Protein AF-A0A838S849-F1 (afdb_monomer)

Solvent-accessible surface area (backbone atoms only — not comparable to full-atom values): 5755 Å² total; per-residue (Å²): 145,81,70,80,72,62,56,58,60,53,51,54,50,49,53,50,52,52,52,53,53,55,56,66,73,65,58,78,82,79,79,86,67,77,49,46,36,87,83,54,76,55,98,80,72,71,46,49,92,52,52,72,64,62,68,53,49,66,42,65,66,27,68,83,42,86,86,15,53,36,23,45,35,74,75,39,49,68,63,44,51,53,51,52,52,50,54,55,63,73,71,53,132

Sequence (93 aa):
MREFRRNGLSLLFLFLVLGTLSFVTGLPEAQAQETDIFQHPNSEQAGIKKSLEQQIGAGRGDINTPDSSLYIISRDPFRSIRRGRIFFNENSP

Structure (mmCIF, N/CA/C/O backbone):
data_AF-A0A838S849-F1
#
_entry.id   AF-A0A838S849-F1
#
loop_
_atom_site.group_PDB
_atom_site.id
_atom_site.type_symbol
_atom_site.label_atom_id
_atom_site.label_alt_id
_atom_site.label_comp_id
_atom_site.label_asym_id
_atom_site.label_entity_id
_atom_site.label_seq_id
_atom_site.pdbx_PDB_ins_code
_atom_site.Cartn_x
_atom_site.Cartn_y
_atom_site.Cartn_z
_atom_site.occupancy
_atom_site.B_iso_or_equiv
_atom_site.auth_seq_id
_atom_site.auth_comp_id
_atom_site.auth_asym_id
_atom_site.auth_atom_id
_atom_site.pdbx_PDB_model_num
ATOM 1 N N . MET A 1 1 ? -69.297 -6.142 31.078 1.00 47.91 1 MET A N 1
ATOM 2 C CA . MET A 1 1 ? -68.021 -5.602 31.607 1.00 47.91 1 MET A CA 1
ATOM 3 C C . MET A 1 1 ? -66.961 -6.712 31.700 1.00 47.91 1 MET A C 1
ATOM 5 O O . MET A 1 1 ? -66.754 -7.251 32.776 1.00 47.91 1 MET A O 1
ATOM 9 N N . ARG A 1 2 ? -66.332 -7.134 30.586 1.00 53.12 2 ARG A N 1
ATOM 10 C CA . ARG A 1 2 ? -65.238 -8.145 30.587 1.00 53.12 2 ARG A CA 1
ATOM 11 C C . ARG A 1 2 ? -64.139 -7.903 29.529 1.00 53.12 2 ARG A C 1
ATOM 13 O O . ARG A 1 2 ? -63.277 -8.749 29.341 1.00 53.12 2 ARG A O 1
ATOM 20 N N . GLU A 1 3 ? -64.128 -6.742 28.877 1.00 57.31 3 GLU A N 1
ATOM 21 C CA . GLU A 1 3 ? -63.213 -6.440 27.757 1.00 57.31 3 GLU A CA 1
ATOM 22 C C . GLU A 1 3 ? -61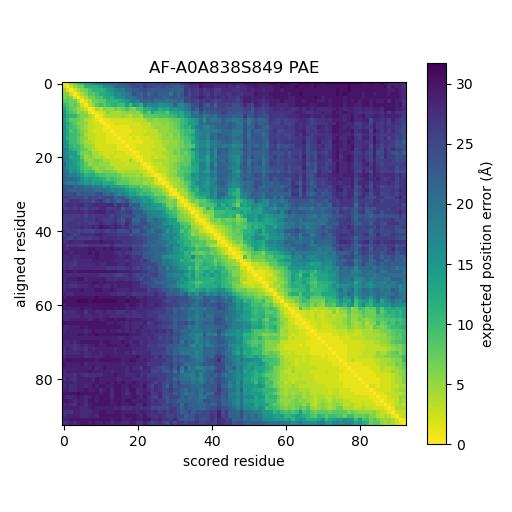.881 -5.812 28.225 1.00 57.31 3 GLU A C 1
ATOM 24 O O . GLU A 1 3 ? -60.844 -5.981 27.593 1.00 57.31 3 GLU A O 1
ATOM 29 N N . PHE A 1 4 ? -61.863 -5.150 29.390 1.00 54.97 4 PHE A N 1
ATOM 30 C CA . PHE A 1 4 ? -60.733 -4.312 29.826 1.00 54.97 4 PHE A CA 1
ATOM 31 C C . PHE A 1 4 ? -59.457 -5.095 30.215 1.00 54.97 4 PHE A C 1
ATOM 33 O O . PHE A 1 4 ? -58.369 -4.530 30.242 1.00 54.97 4 PHE A O 1
ATOM 40 N N . ARG A 1 5 ? -59.550 -6.408 30.491 1.00 58.62 5 ARG A N 1
ATOM 41 C CA . ARG A 1 5 ? -58.400 -7.228 30.937 1.00 58.62 5 ARG A CA 1
ATOM 42 C C . ARG A 1 5 ? -57.566 -7.841 29.802 1.00 58.62 5 ARG A C 1
ATOM 44 O O . ARG A 1 5 ? -56.437 -8.240 30.064 1.00 58.62 5 ARG A O 1
ATOM 51 N N . ARG A 1 6 ? -58.069 -7.910 28.559 1.00 60.12 6 ARG A N 1
ATOM 52 C CA . ARG A 1 6 ? -57.317 -8.489 27.418 1.00 60.12 6 ARG A CA 1
ATOM 53 C C . ARG A 1 6 ? -56.255 -7.540 26.851 1.00 60.12 6 ARG A C 1
ATOM 55 O O . ARG A 1 6 ? -55.215 -8.002 26.393 1.00 60.12 6 ARG A O 1
ATOM 62 N N . ASN A 1 7 ? -56.471 -6.229 26.944 1.00 62.09 7 ASN A N 1
ATOM 63 C CA . ASN A 1 7 ? -55.621 -5.235 26.276 1.00 62.09 7 ASN A CA 1
ATOM 64 C C . ASN A 1 7 ? -54.301 -4.972 27.016 1.00 62.09 7 ASN A C 1
ATOM 66 O O . ASN A 1 7 ? -53.288 -4.709 26.377 1.00 62.09 7 ASN A O 1
ATOM 70 N N . GLY A 1 8 ? -54.280 -5.109 28.346 1.00 66.19 8 GLY A N 1
ATOM 71 C CA . GLY A 1 8 ? -53.063 -4.915 29.144 1.00 66.19 8 GLY A CA 1
ATOM 72 C C . GLY A 1 8 ? -51.974 -5.948 28.839 1.00 66.19 8 GLY A C 1
ATOM 73 O O . GLY A 1 8 ? -50.803 -5.595 28.751 1.00 66.19 8 GLY A O 1
ATOM 74 N N . LEU A 1 9 ? -52.359 -7.206 28.592 1.00 69.75 9 LEU A N 1
ATOM 75 C CA . LEU A 1 9 ? -51.409 -8.267 28.243 1.00 69.75 9 LEU A CA 1
ATOM 76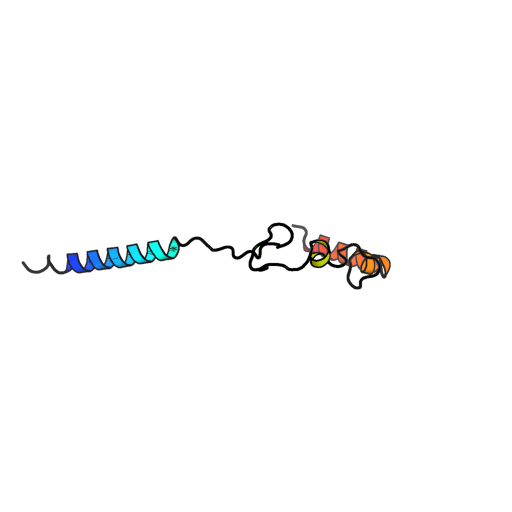 C C . LEU A 1 9 ? -50.814 -8.056 26.840 1.00 69.75 9 LEU A C 1
ATOM 78 O O . LEU A 1 9 ? -49.625 -8.278 26.644 1.00 69.75 9 LEU A O 1
ATOM 82 N N . SER A 1 10 ? -51.617 -7.559 25.892 1.00 76.00 10 SER A N 1
ATOM 83 C CA . SER A 1 10 ? -51.157 -7.209 24.540 1.00 76.00 10 SER A CA 1
ATOM 84 C C . SER A 1 10 ? -50.224 -5.995 24.532 1.00 76.00 10 SER A C 1
ATOM 86 O O . SER A 1 10 ? -49.273 -5.965 23.756 1.00 76.00 10 SER A O 1
ATOM 88 N N . LEU A 1 11 ? -50.478 -5.002 25.390 1.00 79.00 11 LEU A N 1
ATOM 89 C CA . LEU A 1 11 ? -49.642 -3.806 25.499 1.00 79.00 11 LEU A CA 1
ATOM 90 C C . LEU A 1 11 ? -48.269 -4.143 26.096 1.00 79.00 11 LEU A C 1
ATOM 92 O O . LEU A 1 11 ? -47.246 -3.698 25.587 1.00 79.00 11 LEU A O 1
ATOM 96 N N . LEU A 1 12 ? -48.241 -4.991 27.130 1.00 82.19 12 LEU A N 1
ATOM 97 C CA . LEU A 1 12 ? -46.997 -5.504 27.711 1.00 82.19 12 LEU A CA 1
ATOM 98 C C . LEU A 1 12 ? -46.187 -6.314 26.694 1.00 82.19 12 LEU A C 1
ATOM 100 O O . LEU A 1 12 ? -44.972 -6.159 26.619 1.00 82.19 12 LEU A O 1
ATOM 104 N N . PHE A 1 13 ? -46.859 -7.125 25.873 1.00 84.75 13 PHE A N 1
ATOM 105 C CA . PHE A 1 13 ? -46.207 -7.870 24.796 1.00 84.75 13 PHE A CA 1
ATOM 106 C C . PHE A 1 13 ? -45.583 -6.937 23.751 1.00 84.75 13 PHE A C 1
ATOM 108 O O . PHE A 1 13 ? -44.451 -7.153 23.332 1.00 84.75 13 PHE A O 1
ATOM 115 N N . LEU A 1 14 ? -46.285 -5.863 23.377 1.00 85.50 14 LEU A N 1
ATOM 116 C CA . LEU A 1 14 ? -45.778 -4.856 22.444 1.00 85.50 14 LEU A CA 1
ATOM 117 C C . LEU A 1 14 ? -44.531 -4.147 22.997 1.00 85.50 14 LEU A C 1
ATOM 119 O O . LEU A 1 14 ? -43.541 -4.013 22.281 1.00 85.50 14 LEU A O 1
ATOM 123 N N . PHE A 1 15 ? -44.547 -3.738 24.270 1.00 86.88 15 PHE A N 1
ATOM 124 C CA . PHE A 1 15 ? -43.384 -3.119 24.915 1.00 86.88 15 PHE A CA 1
ATOM 125 C C . PHE A 1 15 ? -42.196 -4.077 25.023 1.00 86.88 15 PHE A C 1
ATOM 127 O O . PHE A 1 15 ? -41.055 -3.654 24.852 1.00 86.88 15 PHE A O 1
ATOM 134 N N . LEU A 1 16 ? -42.451 -5.367 25.243 1.00 88.75 16 LEU A N 1
ATOM 135 C CA . LEU A 1 16 ? -41.410 -6.391 25.271 1.00 88.75 16 LEU A CA 1
ATOM 136 C C . LEU A 1 16 ? -40.778 -6.580 23.882 1.00 88.75 16 LEU A C 1
ATOM 138 O O . LEU A 1 16 ? -39.554 -6.630 23.756 1.00 88.75 16 LEU A O 1
ATOM 142 N N . VAL A 1 17 ? -41.591 -6.602 22.825 1.00 89.25 17 VAL A N 1
ATOM 143 C CA . VAL A 1 17 ? -41.106 -6.690 21.438 1.00 89.25 17 VAL A CA 1
ATOM 144 C C . VAL A 1 17 ? -40.330 -5.430 21.034 1.00 89.25 17 VAL A C 1
ATOM 146 O O . VAL A 1 17 ? -39.233 -5.531 20.498 1.00 89.25 17 VAL A O 1
ATOM 149 N N . LEU A 1 18 ? -40.835 -4.235 21.342 1.00 86.31 18 LEU A N 1
ATOM 150 C CA . LEU A 1 18 ? -40.144 -2.974 21.036 1.00 86.31 18 LEU A CA 1
ATOM 151 C C . LEU A 1 18 ? -38.837 -2.809 21.825 1.00 86.31 18 LEU A C 1
ATOM 153 O O . LEU A 1 18 ? -37.843 -2.325 21.279 1.00 86.31 18 LEU A O 1
ATOM 157 N N . GLY A 1 19 ? -38.825 -3.236 23.090 1.00 85.81 19 GLY A N 1
ATOM 158 C CA . GLY A 1 19 ? -37.637 -3.210 23.939 1.00 85.81 19 GLY A CA 1
ATOM 159 C C . GLY A 1 19 ? -36.545 -4.149 23.430 1.00 85.81 19 GLY A C 1
ATOM 160 O O . GLY A 1 19 ? -35.385 -3.754 23.337 1.00 85.81 19 GLY A O 1
ATOM 161 N N . THR A 1 20 ? -36.917 -5.367 23.027 1.00 81.06 20 THR A N 1
ATOM 162 C CA . THR A 1 20 ? -35.967 -6.331 22.446 1.00 81.06 20 THR A CA 1
ATOM 163 C C . THR A 1 20 ? -35.451 -5.880 21.081 1.00 81.06 20 THR A C 1
ATOM 165 O O . THR A 1 20 ? -34.255 -5.997 20.823 1.00 81.06 20 THR A O 1
ATOM 168 N N . LEU A 1 21 ? -36.303 -5.287 20.240 1.00 82.25 21 LEU A N 1
ATOM 169 C CA . LEU A 1 21 ? -35.892 -4.780 18.929 1.00 82.25 21 LEU A CA 1
ATOM 170 C C . LEU A 1 21 ? -34.886 -3.625 19.049 1.00 82.25 21 LEU A C 1
ATOM 172 O O . LEU A 1 21 ? -33.863 -3.631 18.370 1.00 82.25 21 LEU A O 1
ATOM 176 N N . SER A 1 22 ? -35.134 -2.687 19.968 1.00 79.00 22 SER A N 1
ATOM 177 C CA . SER A 1 22 ? -34.230 -1.555 20.232 1.00 79.00 22 SER A CA 1
ATOM 178 C C . SER A 1 22 ? -32.871 -2.003 20.781 1.00 79.00 22 SER A C 1
ATOM 180 O O . SER A 1 22 ? -31.846 -1.396 20.475 1.00 79.00 22 SER A O 1
ATOM 182 N N . PHE A 1 23 ? -32.847 -3.076 21.578 1.00 78.06 23 PHE A N 1
ATOM 183 C CA . PHE A 1 23 ? -31.612 -3.626 22.138 1.00 78.06 23 PHE A CA 1
ATOM 184 C C . PHE A 1 23 ? -30.724 -4.270 21.064 1.00 78.06 23 PHE A C 1
ATOM 186 O O . PHE A 1 23 ? -29.508 -4.100 21.089 1.00 78.06 23 PHE A O 1
ATOM 193 N N . VAL A 1 24 ? -31.322 -4.965 20.091 1.00 77.31 24 VAL A N 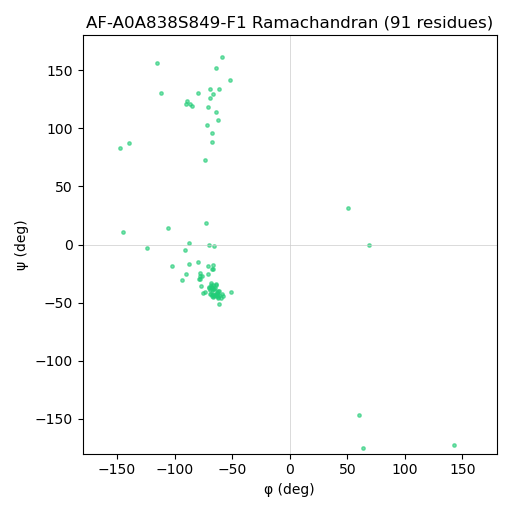1
ATOM 194 C CA . VAL A 1 24 ? -30.576 -5.635 19.012 1.00 77.31 24 VAL A CA 1
ATOM 195 C C . VAL A 1 24 ? -29.945 -4.630 18.045 1.00 77.31 24 VAL A C 1
ATOM 197 O O . VAL A 1 24 ? -28.817 -4.836 17.605 1.00 77.31 24 VAL A O 1
ATOM 200 N N . THR A 1 25 ? -30.625 -3.524 17.737 1.00 73.81 25 THR A N 1
ATOM 201 C CA . THR A 1 25 ? -30.106 -2.507 16.803 1.00 73.81 25 THR A CA 1
ATOM 202 C C . THR A 1 25 ? -29.081 -1.557 17.422 1.00 73.81 25 THR A C 1
ATOM 204 O O . THR A 1 25 ? -28.415 -0.831 16.694 1.00 73.81 25 THR A O 1
ATOM 207 N N . GLY A 1 26 ? -28.972 -1.516 18.753 1.00 70.94 26 GLY A N 1
ATOM 208 C CA . GLY A 1 26 ? -28.042 -0.637 19.471 1.00 70.94 26 GLY A CA 1
ATOM 209 C C . GLY A 1 26 ? -26.645 -1.224 19.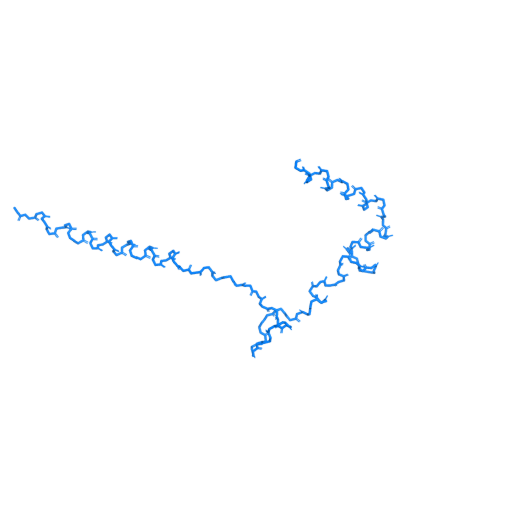680 1.00 70.94 26 GLY A C 1
ATOM 210 O O . GLY A 1 26 ? -25.815 -0.585 20.326 1.00 70.94 26 GLY A O 1
ATOM 211 N N . LEU A 1 27 ? -26.382 -2.440 19.189 1.00 70.50 27 LEU A N 1
ATOM 212 C CA . LEU A 1 27 ? -25.066 -3.052 19.322 1.00 70.50 27 LEU A CA 1
ATOM 213 C C . LEU A 1 27 ? -24.057 -2.298 18.440 1.00 70.50 27 LEU A C 1
ATOM 215 O O . LEU A 1 27 ? -24.307 -2.134 17.245 1.00 70.50 27 LEU A O 1
ATOM 219 N N . PRO A 1 28 ? -22.926 -1.829 18.998 1.00 69.12 28 PRO A N 1
ATOM 220 C CA . PRO A 1 28 ? -21.893 -1.181 18.206 1.00 69.12 28 PRO A CA 1
ATOM 221 C C . PRO A 1 28 ? -21.342 -2.169 17.175 1.00 69.12 28 PRO A C 1
ATOM 223 O O . PRO A 1 28 ? -21.028 -3.314 17.505 1.00 69.12 28 PRO A O 1
ATOM 226 N N . GLU A 1 29 ? -21.210 -1.722 15.926 1.00 64.06 29 GLU A N 1
ATOM 227 C CA . GLU A 1 29 ? -20.528 -2.485 14.886 1.00 64.06 29 GLU A CA 1
ATOM 228 C C . GLU A 1 29 ? -19.066 -2.677 15.302 1.00 64.06 29 GLU A C 1
ATOM 230 O O . GLU A 1 29 ? -18.267 -1.738 15.296 1.00 64.06 29 GLU A O 1
ATOM 235 N N . ALA A 1 30 ? -18.714 -3.898 15.704 1.00 62.91 30 ALA A N 1
ATOM 236 C CA . ALA A 1 30 ? -17.335 -4.264 15.973 1.00 62.91 30 ALA A CA 1
ATOM 237 C C . ALA A 1 30 ? -16.565 -4.243 14.646 1.00 62.91 30 ALA A C 1
ATOM 239 O O . ALA A 1 30 ? -16.590 -5.203 13.876 1.00 62.91 30 ALA A O 1
ATOM 240 N N . GLN A 1 31 ? -15.892 -3.126 14.370 1.00 60.81 31 GLN A N 1
ATOM 241 C CA . GLN A 1 31 ? -14.904 -3.018 13.303 1.00 60.81 31 GLN A CA 1
ATOM 242 C C . GLN A 1 31 ? -13.714 -3.899 13.703 1.00 60.81 31 GLN A C 1
ATOM 244 O O . GLN A 1 31 ? -12.795 -3.462 14.393 1.00 60.81 31 GLN A O 1
ATOM 249 N N . ALA A 1 32 ? -13.770 -5.179 13.337 1.00 56.59 32 ALA A N 1
ATOM 250 C CA . ALA A 1 32 ? -12.670 -6.117 13.511 1.00 56.59 32 ALA A CA 1
ATOM 251 C C . ALA A 1 32 ? -11.584 -5.800 12.475 1.00 56.59 32 ALA A C 1
ATOM 253 O O . ALA A 1 32 ? -11.429 -6.497 11.474 1.00 56.59 32 ALA A O 1
ATOM 254 N N . GLN A 1 33 ? -10.876 -4.694 12.685 1.00 60.72 33 GLN A N 1
ATOM 255 C CA . GLN A 1 33 ? -9.716 -4.345 11.886 1.00 60.72 33 GLN A CA 1
ATOM 256 C C . GLN A 1 33 ? -8.487 -4.960 12.549 1.00 60.72 33 GLN A C 1
ATOM 258 O O . GLN A 1 33 ? -8.219 -4.728 13.726 1.00 60.72 33 GLN A O 1
ATOM 263 N N . GLU A 1 34 ? -7.787 -5.812 11.806 1.00 58.72 34 GLU A N 1
ATOM 264 C CA . GLU A 1 34 ? -6.617 -6.523 12.307 1.00 58.72 34 GLU A CA 1
ATOM 265 C C . GLU A 1 34 ? -5.508 -5.518 12.647 1.00 58.72 34 GLU A C 1
ATOM 267 O O . GLU A 1 34 ? -4.999 -4.812 11.775 1.00 58.72 34 GLU A O 1
ATOM 272 N N . THR A 1 35 ? -5.170 -5.416 13.933 1.00 58.91 35 THR A N 1
ATOM 273 C CA . THR A 1 35 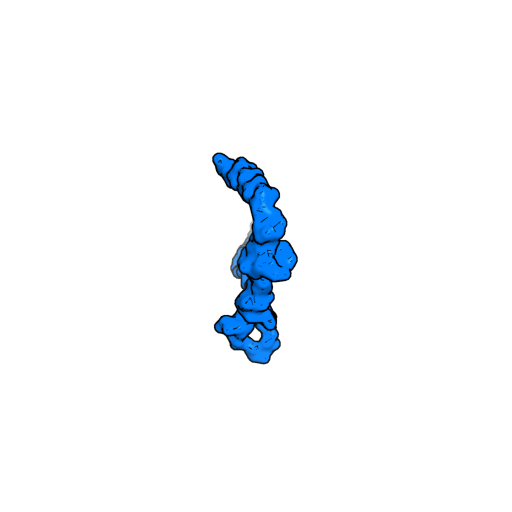? -4.165 -4.475 14.434 1.00 58.91 35 THR A CA 1
ATOM 274 C C . THR A 1 35 ? -2.769 -4.898 13.972 1.00 58.91 35 THR A C 1
ATOM 276 O O . THR A 1 35 ? -2.391 -6.066 14.078 1.00 58.91 35 THR A O 1
ATOM 279 N N . ASP A 1 36 ? -1.982 -3.949 13.465 1.00 50.28 36 ASP A N 1
ATOM 280 C CA . ASP A 1 36 ? -0.585 -4.189 13.101 1.00 50.28 36 ASP A CA 1
ATOM 281 C C . ASP A 1 36 ? 0.267 -4.370 14.370 1.00 50.28 36 ASP A C 1
ATOM 283 O O . ASP A 1 36 ? 0.400 -3.463 15.198 1.00 50.28 36 ASP A O 1
ATOM 287 N N . ILE A 1 37 ? 0.870 -5.550 14.508 1.00 60.41 37 ILE A N 1
ATOM 288 C CA . ILE A 1 37 ? 1.681 -5.941 15.669 1.00 60.41 37 ILE A CA 1
ATOM 289 C C . ILE A 1 37 ? 2.979 -5.125 15.759 1.00 60.41 37 ILE A C 1
ATOM 291 O O . ILE A 1 37 ? 3.564 -5.028 16.838 1.00 60.41 37 ILE A O 1
ATOM 295 N N . PHE A 1 38 ? 3.437 -4.535 14.649 1.00 56.53 38 PHE A N 1
ATOM 296 C CA . PHE A 1 38 ? 4.623 -3.676 14.628 1.00 56.53 38 PHE A CA 1
ATOM 297 C C . PHE A 1 38 ? 4.338 -2.267 15.158 1.00 56.53 38 PHE A C 1
ATOM 299 O O . PHE A 1 38 ? 5.257 -1.616 15.653 1.0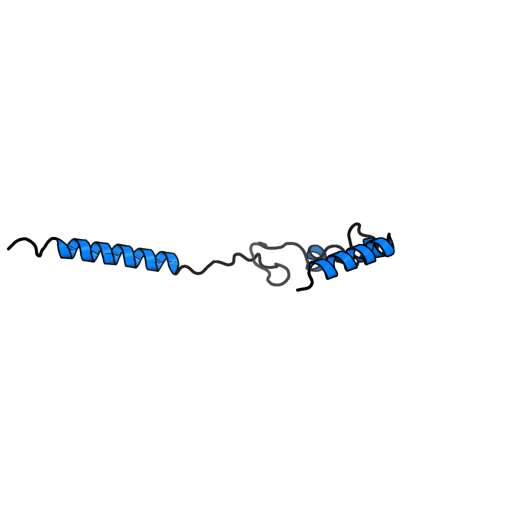0 56.53 38 PHE A O 1
ATOM 306 N N . GLN A 1 39 ? 3.085 -1.800 15.101 1.00 58.69 39 GLN A N 1
ATOM 307 C CA . GLN A 1 39 ? 2.669 -0.536 15.722 1.00 58.69 39 GLN A CA 1
ATOM 308 C C . GLN A 1 39 ? 2.105 -0.725 17.134 1.00 58.69 39 GLN A C 1
ATOM 310 O O . GLN A 1 39 ? 2.259 0.169 17.967 1.00 58.69 39 GLN A O 1
ATOM 315 N N . HIS A 1 40 ? 1.470 -1.867 17.421 1.00 55.56 40 HIS A N 1
ATOM 316 C CA . HIS A 1 40 ? 0.870 -2.142 18.726 1.00 55.56 40 HIS A CA 1
ATOM 317 C C . HIS A 1 40 ? 1.098 -3.601 19.169 1.00 55.56 40 HIS A C 1
ATOM 319 O O . HIS A 1 40 ? 0.263 -4.472 18.909 1.00 55.56 40 HIS A O 1
ATOM 325 N N . PRO A 1 41 ? 2.226 -3.899 19.838 1.00 59.56 41 PRO A N 1
ATOM 326 C CA . PRO A 1 41 ? 2.535 -5.255 20.276 1.00 59.56 41 PRO A CA 1
ATOM 327 C C . PRO A 1 41 ? 1.552 -5.733 21.356 1.00 59.56 41 PRO A C 1
ATOM 329 O O . PRO A 1 41 ? 1.341 -5.056 22.360 1.00 59.56 41 PRO A O 1
ATOM 332 N N . ASN A 1 42 ? 0.972 -6.921 21.164 1.00 65.06 42 ASN A N 1
ATOM 333 C CA . ASN A 1 42 ? 0.116 -7.593 22.145 1.00 65.06 42 ASN A CA 1
ATOM 334 C C . ASN A 1 42 ? 0.751 -8.907 22.634 1.00 65.06 42 ASN A C 1
ATOM 336 O O . ASN A 1 42 ? 1.590 -9.504 21.957 1.00 65.06 42 ASN A O 1
ATOM 340 N N . SER A 1 43 ? 0.359 -9.361 23.827 1.00 64.19 43 SER A N 1
ATOM 341 C CA . SER A 1 43 ? 0.911 -10.570 24.458 1.00 64.19 43 SER A CA 1
ATOM 342 C C . SER A 1 43 ? 0.561 -11.867 23.724 1.00 64.19 43 SER A C 1
ATOM 344 O O . SER A 1 43 ? 1.253 -12.864 23.900 1.00 64.19 43 SER A O 1
ATOM 346 N N . GLU A 1 44 ? -0.491 -11.863 22.902 1.00 65.19 44 GLU A N 1
ATOM 347 C CA . GLU A 1 44 ? -0.950 -13.036 22.147 1.00 65.19 44 GLU A CA 1
ATOM 348 C C . GLU A 1 44 ? -0.314 -13.153 20.749 1.00 65.19 44 GLU A C 1
ATOM 350 O O . GLU A 1 44 ? -0.537 -14.136 20.044 1.00 65.19 44 GLU A O 1
ATOM 355 N N . GLN A 1 45 ? 0.492 -12.165 20.337 1.00 59.84 45 GLN A N 1
ATOM 356 C CA . GLN A 1 45 ? 1.054 -12.036 18.984 1.00 59.84 45 GLN A CA 1
ATOM 357 C C . GLN A 1 45 ? 0.000 -12.162 17.864 1.00 59.84 45 GLN A C 1
ATOM 359 O O . GLN A 1 45 ? 0.297 -12.672 16.776 1.00 59.84 45 GLN A O 1
ATOM 364 N N . ALA A 1 46 ? -1.232 -11.730 18.135 1.00 54.69 46 ALA A N 1
ATOM 365 C CA . ALA A 1 46 ? -2.349 -11.768 17.200 1.00 54.69 46 ALA A CA 1
ATOM 366 C C . ALA A 1 46 ? -2.387 -10.469 16.379 1.00 54.69 46 ALA A C 1
ATOM 368 O O . ALA A 1 46 ? -2.430 -9.384 16.953 1.00 54.69 46 ALA A O 1
ATOM 369 N N . GLY A 1 47 ? -2.351 -10.577 15.050 1.00 59.78 47 GLY A N 1
ATOM 370 C CA . GLY A 1 47 ? -2.360 -9.444 14.121 1.00 59.78 47 GLY A CA 1
ATOM 371 C C . GLY A 1 47 ? -1.472 -9.680 12.897 1.00 59.78 47 GLY A C 1
ATOM 372 O O . GLY A 1 47 ? -0.916 -10.772 12.717 1.00 59.78 47 GLY A O 1
ATOM 373 N N . ILE A 1 48 ? -1.287 -8.646 12.070 1.00 60.19 48 ILE A N 1
ATOM 374 C CA . ILE A 1 48 ? -0.518 -8.772 10.826 1.00 60.19 48 ILE A CA 1
ATOM 375 C C . ILE A 1 48 ? 0.978 -8.919 11.144 1.00 60.19 48 ILE A C 1
ATOM 377 O O . ILE A 1 48 ? 1.681 -7.951 11.411 1.00 60.19 48 ILE A O 1
ATOM 381 N N . LYS A 1 49 ? 1.501 -10.147 11.052 1.00 63.28 49 LYS A N 1
ATOM 382 C CA . LYS A 1 49 ? 2.922 -10.494 11.304 1.00 63.28 49 LYS A CA 1
ATOM 383 C C . LYS A 1 49 ? 3.895 -10.030 10.211 1.00 63.28 49 LYS A C 1
ATOM 385 O O . LYS A 1 49 ? 5.003 -10.552 10.115 1.00 63.28 49 LYS A O 1
ATOM 390 N N . LYS A 1 50 ? 3.490 -9.082 9.367 1.00 60.28 50 LYS A N 1
ATOM 391 C CA . LYS A 1 50 ? 4.313 -8.517 8.293 1.00 60.28 50 LYS A CA 1
ATOM 392 C C . LYS A 1 50 ? 4.638 -7.066 8.613 1.00 60.28 50 LYS A C 1
ATOM 394 O O . LYS A 1 50 ? 3.717 -6.308 8.904 1.00 60.28 50 LYS A O 1
ATOM 399 N N . SER A 1 51 ? 5.915 -6.690 8.529 1.00 64.56 51 SER A N 1
ATOM 400 C CA . SER A 1 51 ? 6.322 -5.283 8.620 1.00 64.56 51 SER A CA 1
ATOM 401 C C . SER A 1 51 ? 5.653 -4.463 7.511 1.00 64.56 51 SER A C 1
ATOM 403 O O . SER A 1 51 ? 5.231 -5.029 6.502 1.00 64.56 51 SER A O 1
ATOM 405 N N . LEU A 1 52 ? 5.585 -3.133 7.644 1.00 60.06 52 LEU A N 1
ATOM 406 C CA . LEU A 1 52 ? 5.059 -2.262 6.580 1.00 60.06 52 LEU A CA 1
ATOM 407 C C . LEU A 1 52 ? 5.727 -2.544 5.223 1.00 60.06 52 LEU A C 1
ATOM 409 O O . LEU A 1 52 ? 5.046 -2.654 4.210 1.00 60.06 52 LEU A O 1
ATOM 413 N N . GLU A 1 53 ? 7.041 -2.766 5.204 1.00 61.38 53 GLU A N 1
ATOM 414 C CA . GLU A 1 53 ? 7.790 -3.156 4.000 1.00 61.38 53 GLU A CA 1
ATOM 415 C C . GLU A 1 53 ? 7.325 -4.511 3.439 1.00 61.38 53 GLU A C 1
ATOM 417 O O . GLU A 1 53 ? 7.169 -4.672 2.232 1.00 61.38 53 GLU A O 1
ATOM 422 N N . GLN A 1 54 ? 7.029 -5.484 4.301 1.00 62.72 54 GLN A N 1
ATOM 423 C CA . GLN A 1 54 ? 6.509 -6.794 3.897 1.00 62.72 54 GLN A CA 1
ATOM 424 C C . GLN A 1 54 ? 5.024 -6.766 3.498 1.00 62.72 54 GLN A C 1
ATOM 426 O O . GLN A 1 54 ? 4.595 -7.611 2.710 1.00 62.72 54 GLN A O 1
ATOM 431 N N . GLN A 1 55 ? 4.229 -5.833 4.031 1.00 63.03 55 GLN A N 1
ATOM 432 C CA . GLN A 1 55 ? 2.842 -5.603 3.612 1.00 63.03 55 GLN A CA 1
ATOM 433 C C . GLN A 1 55 ? 2.777 -4.903 2.252 1.00 63.03 55 GLN A C 1
ATOM 435 O O . GLN A 1 55 ? 1.959 -5.271 1.412 1.00 63.03 55 GLN A O 1
ATOM 440 N N . ILE A 1 56 ? 3.657 -3.927 2.020 1.00 65.31 56 ILE A N 1
ATOM 441 C CA . ILE A 1 56 ? 3.796 -3.222 0.739 1.00 65.31 56 ILE A CA 1
ATOM 442 C C . ILE A 1 56 ? 4.424 -4.145 -0.324 1.00 65.31 56 ILE A C 1
ATOM 444 O O . ILE A 1 56 ? 4.187 -3.970 -1.524 1.00 65.31 56 ILE A O 1
ATOM 448 N N . GLY A 1 57 ? 5.199 -5.149 0.102 1.00 64.56 57 GLY A N 1
ATOM 449 C CA . GLY A 1 57 ? 5.980 -5.997 -0.792 1.00 64.56 57 GLY A CA 1
ATOM 450 C C . GLY A 1 57 ? 6.983 -5.152 -1.577 1.00 64.56 57 GLY A C 1
ATOM 451 O O . GLY A 1 57 ? 7.443 -4.115 -1.112 1.00 64.56 57 GLY A O 1
ATOM 452 N N . ALA A 1 58 ? 7.277 -5.530 -2.818 1.00 62.72 58 ALA A N 1
ATOM 453 C CA . ALA A 1 58 ? 8.156 -4.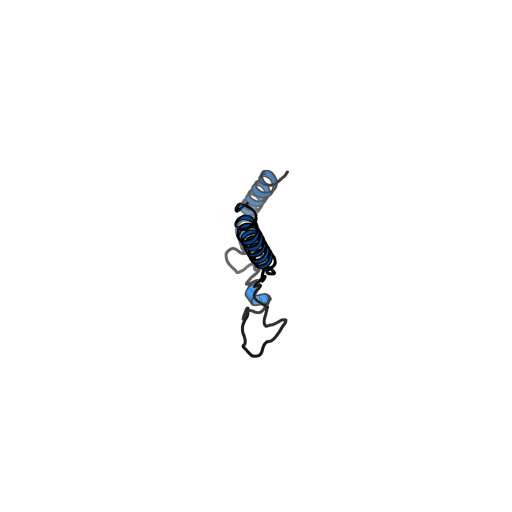746 -3.689 1.00 62.72 58 ALA A CA 1
ATOM 454 C C . ALA A 1 58 ? 7.581 -3.362 -4.096 1.00 62.72 58 ALA A C 1
ATOM 456 O O . ALA A 1 58 ? 8.217 -2.584 -4.811 1.00 62.72 58 ALA A O 1
ATOM 457 N N . GLY A 1 59 ? 6.364 -3.038 -3.642 1.00 60.34 59 GLY A N 1
ATOM 458 C CA . GLY A 1 59 ? 5.687 -1.774 -3.894 1.00 60.34 59 GLY A CA 1
ATOM 459 C C . GLY A 1 59 ? 5.380 -1.520 -5.373 1.00 60.34 59 GLY A C 1
ATOM 460 O O . GLY A 1 59 ? 5.636 -2.328 -6.261 1.00 60.34 59 GLY A O 1
ATOM 461 N N . ARG A 1 60 ? 4.853 -0.325 -5.667 1.00 60.91 60 ARG A N 1
ATOM 462 C CA . ARG A 1 60 ? 4.690 0.177 -7.047 1.00 60.91 60 ARG A CA 1
ATOM 463 C C . ARG A 1 60 ? 6.033 0.516 -7.724 1.00 60.91 60 ARG A C 1
ATOM 465 O O . ARG A 1 60 ? 6.030 0.971 -8.865 1.00 60.91 60 ARG A O 1
ATOM 472 N N . GLY A 1 61 ? 7.162 0.333 -7.034 1.00 65.31 61 GLY A N 1
ATOM 473 C CA . GLY A 1 61 ? 8.433 0.974 -7.366 1.00 65.31 61 GLY A CA 1
ATOM 474 C C . GLY A 1 61 ? 9.638 0.061 -7.594 1.00 65.31 61 GLY A C 1
ATOM 475 O O . GLY A 1 61 ? 10.697 0.571 -7.937 1.00 65.31 61 GLY A O 1
ATOM 476 N N . ASP A 1 62 ? 9.534 -1.254 -7.426 1.00 74.69 62 ASP A N 1
ATOM 477 C CA . ASP A 1 62 ? 10.697 -2.118 -7.649 1.00 74.69 62 ASP A CA 1
ATOM 478 C C . ASP A 1 62 ? 10.865 -2.502 -9.123 1.00 74.69 62 ASP A C 1
ATOM 480 O O . ASP A 1 62 ? 10.017 -3.172 -9.704 1.00 74.69 62 ASP A O 1
ATOM 484 N N . ILE A 1 63 ? 11.992 -2.136 -9.728 1.00 72.81 63 ILE A N 1
ATOM 485 C CA . ILE 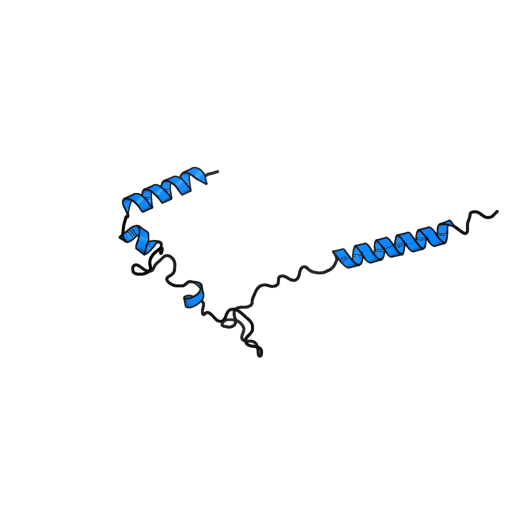A 1 63 ? 12.304 -2.440 -11.129 1.00 72.81 63 ILE A CA 1
ATOM 486 C C . ILE A 1 63 ? 12.503 -3.937 -11.407 1.00 72.81 63 ILE A C 1
ATOM 488 O O . ILE A 1 63 ? 12.446 -4.330 -12.570 1.00 72.81 63 ILE A O 1
ATOM 492 N N . ASN A 1 64 ? 12.733 -4.762 -10.380 1.00 77.69 64 ASN A N 1
ATOM 493 C CA . ASN A 1 64 ? 13.038 -6.187 -10.544 1.00 77.69 64 ASN A CA 1
ATOM 494 C C . ASN A 1 64 ? 11.853 -7.114 -10.245 1.00 77.69 64 ASN A C 1
ATOM 496 O O . ASN A 1 64 ? 11.866 -8.264 -10.686 1.00 77.69 64 ASN A O 1
ATOM 500 N N . THR A 1 65 ? 10.827 -6.635 -9.541 1.00 79.25 65 THR A N 1
ATOM 501 C CA . THR A 1 65 ? 9.656 -7.449 -9.203 1.00 79.25 65 THR A CA 1
ATOM 502 C C . THR A 1 65 ? 8.614 -7.420 -10.319 1.00 79.25 65 THR A C 1
ATOM 504 O O . THR A 1 65 ? 8.094 -6.345 -10.634 1.00 79.25 65 THR A O 1
ATOM 507 N N . PRO A 1 66 ? 8.251 -8.588 -10.888 1.00 75.19 66 PRO A N 1
ATOM 508 C CA . PRO A 1 66 ? 7.164 -8.692 -11.850 1.00 75.19 66 PRO A CA 1
ATOM 509 C C . PRO A 1 66 ? 5.876 -8.045 -11.333 1.00 75.19 66 PRO A C 1
ATOM 511 O O . PRO A 1 66 ? 5.552 -8.130 -10.154 1.00 75.19 66 PRO A O 1
ATOM 514 N N . ASP A 1 67 ? 5.152 -7.387 -12.234 1.00 71.88 67 ASP A N 1
ATOM 515 C CA . ASP A 1 67 ? 3.890 -6.677 -11.981 1.00 71.88 67 ASP A CA 1
ATOM 516 C C . ASP A 1 67 ? 3.959 -5.403 -11.121 1.00 71.88 67 ASP A C 1
ATOM 518 O O . ASP A 1 67 ? 2.948 -4.709 -10.971 1.00 71.88 67 ASP A O 1
ATOM 522 N N . SER A 1 68 ? 5.141 -5.002 -10.642 1.00 79.06 68 SER A N 1
ATOM 523 C CA . SER A 1 68 ? 5.311 -3.657 -10.086 1.00 79.06 68 SER A CA 1
ATOM 524 C C . SER A 1 68 ? 5.093 -2.592 -11.177 1.00 79.06 68 SER A C 1
ATOM 526 O O . SER A 1 68 ? 5.338 -2.819 -12.367 1.00 79.06 68 SER A O 1
ATOM 528 N N . SER A 1 69 ? 4.648 -1.389 -10.798 1.00 77.12 69 SER A N 1
ATOM 529 C CA . SER A 1 69 ? 4.407 -0.324 -11.783 1.00 77.12 69 SER A CA 1
ATOM 530 C C . SER A 1 69 ? 5.698 0.088 -12.496 1.00 77.12 69 SER A C 1
ATOM 532 O O . SER A 1 69 ? 5.683 0.238 -13.717 1.00 77.12 69 SER A O 1
ATOM 534 N N . LEU A 1 70 ? 6.820 0.199 -11.774 1.00 82.50 70 LEU A N 1
ATOM 535 C CA . LEU A 1 70 ? 8.118 0.487 -12.388 1.00 82.50 70 LEU A CA 1
ATOM 536 C C . LEU A 1 70 ? 8.635 -0.658 -13.265 1.00 82.50 70 LEU A C 1
ATOM 538 O O . LEU A 1 70 ? 9.172 -0.367 -14.330 1.00 82.50 70 LEU A O 1
ATOM 542 N N . TYR A 1 71 ? 8.419 -1.922 -12.896 1.00 83.44 71 TYR A N 1
ATOM 543 C CA . TYR A 1 71 ? 8.767 -3.080 -13.728 1.00 83.44 71 TYR A CA 1
ATOM 544 C C . TYR A 1 71 ? 7.973 -3.098 -15.042 1.00 83.44 71 TYR A C 1
ATOM 546 O O . TYR A 1 71 ? 8.515 -3.346 -16.119 1.00 83.44 71 TYR A O 1
ATOM 554 N N . ILE A 1 72 ? 6.668 -2.810 -14.989 1.00 82.88 72 ILE A N 1
ATOM 555 C CA . ILE A 1 72 ? 5.819 -2.787 -16.189 1.00 82.88 72 ILE A CA 1
ATOM 556 C C . ILE A 1 72 ? 6.199 -1.608 -17.103 1.00 82.88 72 ILE A C 1
ATOM 558 O O . ILE A 1 72 ? 6.292 -1.793 -18.320 1.00 82.88 72 ILE A O 1
ATOM 562 N N . ILE A 1 73 ? 6.453 -0.423 -16.532 1.00 86.81 73 ILE A N 1
ATOM 563 C CA . ILE A 1 73 ? 6.864 0.776 -17.282 1.00 86.81 73 ILE A CA 1
ATOM 564 C C . ILE A 1 73 ? 8.253 0.592 -17.899 1.00 86.81 73 ILE A C 1
ATOM 566 O O . ILE A 1 73 ? 8.439 0.949 -19.061 1.00 86.81 73 ILE A O 1
ATOM 570 N N . SER A 1 74 ? 9.213 0.032 -17.156 1.00 87.62 74 SER A N 1
ATOM 571 C CA . SER A 1 74 ? 10.576 -0.194 -17.651 1.00 87.62 74 SER A CA 1
ATOM 572 C C . SER A 1 74 ? 10.611 -1.237 -18.770 1.00 87.62 74 SER A C 1
ATOM 574 O O . SER A 1 74 ? 11.374 -1.084 -19.722 1.00 87.62 74 SER A O 1
ATOM 576 N N . ARG A 1 75 ? 9.752 -2.263 -18.697 1.00 86.88 75 ARG A N 1
ATOM 577 C CA . ARG A 1 75 ? 9.655 -3.318 -19.713 1.00 86.88 75 ARG A CA 1
ATOM 578 C C . ARG A 1 75 ? 8.939 -2.869 -20.989 1.00 86.88 75 ARG A C 1
ATOM 580 O O . ARG A 1 75 ? 9.349 -3.260 -22.077 1.00 86.88 75 ARG A O 1
ATOM 587 N N . ASP A 1 76 ? 7.841 -2.120 -20.869 1.00 90.25 76 ASP A N 1
ATOM 588 C CA . ASP A 1 76 ? 7.031 -1.668 -22.012 1.00 90.25 76 ASP A CA 1
ATOM 589 C C . ASP A 1 76 ? 6.402 -0.284 -21.739 1.00 90.25 76 ASP A C 1
ATOM 591 O O . ASP A 1 76 ? 5.237 -0.176 -21.319 1.00 90.25 76 ASP A O 1
ATOM 595 N N . PRO A 1 77 ? 7.160 0.805 -21.964 1.00 88.44 77 PRO A N 1
ATOM 596 C CA . PRO A 1 77 ? 6.722 2.152 -21.609 1.00 88.44 77 PRO A CA 1
ATOM 597 C C . PRO A 1 77 ? 5.525 2.613 -22.449 1.00 88.44 77 PRO A C 1
ATOM 599 O O . PRO A 1 77 ? 4.587 3.218 -21.925 1.00 88.44 77 PRO A O 1
ATOM 602 N N . PHE A 1 78 ? 5.491 2.280 -23.742 1.00 92.06 78 PHE A N 1
ATOM 603 C CA . PHE A 1 78 ? 4.422 2.719 -24.643 1.00 92.06 78 PHE A CA 1
ATOM 604 C C . PHE A 1 78 ? 3.072 2.092 -24.290 1.00 92.06 78 PHE A C 1
ATOM 606 O O . PHE A 1 78 ? 2.051 2.792 -24.239 1.00 92.06 78 PHE A O 1
ATOM 613 N N . ARG A 1 79 ? 3.042 0.784 -24.009 1.00 87.12 79 ARG A N 1
ATOM 614 C CA . ARG A 1 79 ? 1.804 0.107 -23.604 1.00 87.12 79 ARG A CA 1
ATOM 615 C C . ARG A 1 79 ? 1.335 0.567 -22.229 1.00 87.12 79 ARG A C 1
ATOM 617 O O . ARG A 1 79 ? 0.126 0.694 -22.023 1.00 87.12 79 ARG A O 1
ATOM 624 N N . SER A 1 80 ? 2.268 0.855 -21.324 1.00 89.56 80 SER A N 1
ATOM 625 C CA . SER A 1 80 ? 1.972 1.392 -19.991 1.00 89.56 80 SER A CA 1
ATOM 626 C C . SER A 1 80 ? 1.284 2.757 -20.071 1.00 89.56 80 SER A C 1
ATOM 628 O O . SER A 1 80 ? 0.228 2.947 -19.467 1.00 89.56 80 SER A O 1
ATOM 630 N N . ILE A 1 81 ? 1.793 3.666 -20.911 1.00 88.25 81 ILE A N 1
ATOM 631 C CA . ILE A 1 81 ? 1.178 4.982 -21.159 1.00 88.25 81 ILE A CA 1
ATOM 632 C C . ILE A 1 81 ? -0.210 4.834 -21.795 1.00 88.25 81 ILE A C 1
ATOM 634 O O . ILE A 1 81 ? -1.159 5.498 -21.374 1.00 88.25 81 ILE A O 1
ATOM 638 N N . ARG A 1 82 ? -0.369 3.948 -22.790 1.00 90.12 82 ARG A N 1
ATOM 639 C CA . ARG A 1 82 ? -1.676 3.713 -23.430 1.00 90.12 82 ARG A CA 1
ATOM 640 C C . ARG A 1 82 ? -2.721 3.222 -22.423 1.00 90.12 82 ARG A C 1
A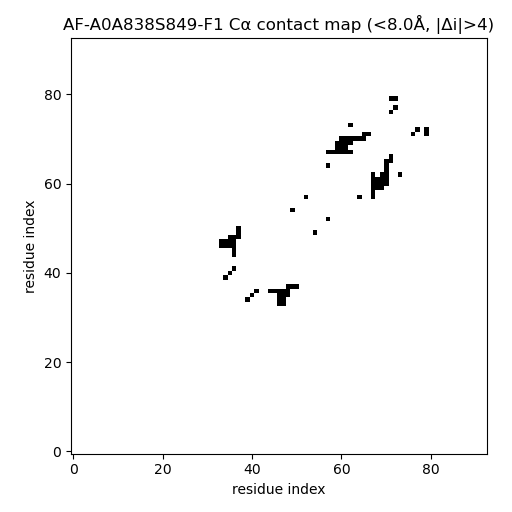TOM 642 O O . ARG A 1 82 ? -3.834 3.737 -22.424 1.00 90.12 82 ARG A O 1
ATOM 649 N N . ARG A 1 83 ? -2.374 2.255 -21.569 1.00 85.69 83 ARG A N 1
ATOM 650 C CA . ARG A 1 83 ? -3.270 1.749 -20.514 1.00 85.69 83 ARG A CA 1
ATOM 651 C C . ARG A 1 83 ? -3.645 2.844 -19.517 1.00 85.69 83 ARG A C 1
ATOM 653 O O . ARG A 1 83 ? -4.821 2.978 -19.200 1.00 85.69 83 ARG A O 1
ATOM 660 N N . GLY A 1 84 ? -2.673 3.655 -19.095 1.00 86.69 84 GLY A N 1
ATOM 661 C CA . GLY A 1 84 ? -2.921 4.804 -18.222 1.00 86.69 84 GLY A CA 1
ATOM 662 C C . GLY A 1 84 ? -3.906 5.804 -18.832 1.00 86.69 84 GLY A C 1
ATOM 663 O O . GLY A 1 84 ? -4.827 6.244 -18.152 1.00 86.69 84 GLY A O 1
ATOM 664 N N . ARG A 1 85 ? -3.780 6.097 -20.134 1.00 87.81 85 ARG A N 1
ATOM 665 C CA . ARG A 1 85 ? -4.725 6.964 -20.860 1.00 87.81 85 ARG A CA 1
ATOM 666 C C . ARG A 1 85 ? -6.141 6.395 -20.922 1.00 87.81 85 ARG A C 1
ATOM 668 O O . ARG A 1 85 ? -7.086 7.151 -20.757 1.00 87.81 85 ARG A O 1
ATOM 675 N N . ILE A 1 86 ? -6.291 5.092 -21.170 1.00 87.12 86 ILE A N 1
ATOM 676 C CA . ILE A 1 86 ? -7.611 4.437 -21.193 1.00 87.12 86 ILE A CA 1
ATOM 677 C C . ILE A 1 86 ? -8.271 4.567 -19.820 1.00 87.12 86 ILE A C 1
ATOM 679 O O . ILE A 1 86 ? -9.379 5.080 -19.724 1.00 87.12 86 ILE A O 1
ATOM 683 N N . PHE A 1 87 ? -7.547 4.204 -18.759 1.00 82.75 87 PHE A N 1
ATOM 684 C CA . PHE A 1 87 ? -8.054 4.277 -17.391 1.00 82.75 87 PHE A CA 1
ATOM 685 C C . PHE A 1 87 ? -8.490 5.697 -16.996 1.00 82.75 87 PHE A C 1
ATOM 687 O O . PHE A 1 87 ? -9.559 5.870 -16.416 1.00 82.75 87 PHE A O 1
ATOM 694 N N . PHE A 1 88 ? -7.685 6.712 -17.329 1.00 82.00 88 PHE A N 1
ATOM 695 C CA . PHE A 1 88 ? -7.992 8.108 -17.004 1.00 82.00 88 PHE A CA 1
ATOM 696 C C . PHE A 1 88 ? -9.193 8.642 -17.797 1.00 82.00 88 PHE A C 1
ATOM 698 O O . PHE A 1 88 ? -9.966 9.441 -17.280 1.00 82.00 88 PHE A O 1
ATOM 705 N N . ASN A 1 89 ? -9.374 8.174 -19.034 1.00 76.44 89 ASN A N 1
ATOM 706 C CA . ASN A 1 89 ? -10.499 8.568 -19.877 1.00 76.44 89 ASN A CA 1
ATOM 707 C C . ASN A 1 89 ? -11.814 7.877 -19.478 1.00 76.44 89 ASN A C 1
ATOM 709 O O . ASN A 1 89 ? -12.862 8.502 -19.572 1.00 76.44 89 ASN A O 1
ATOM 713 N N . GLU A 1 90 ? -11.778 6.613 -19.044 1.00 79.06 90 GLU A N 1
ATOM 714 C CA . GLU A 1 90 ? -12.978 5.854 -18.644 1.00 79.06 90 GLU A CA 1
ATOM 715 C C . GLU A 1 90 ? -13.495 6.225 -17.248 1.00 79.06 90 GLU A C 1
ATOM 717 O O . GLU A 1 90 ? -14.685 6.091 -16.986 1.00 79.06 90 GLU A O 1
ATOM 722 N N . ASN A 1 91 ? -12.617 6.696 -16.358 1.00 68.31 91 ASN A N 1
ATOM 723 C CA . ASN A 1 91 ? -12.972 7.076 -14.985 1.00 68.31 91 ASN A CA 1
ATOM 724 C C . ASN A 1 91 ? -13.017 8.600 -14.772 1.00 68.31 91 ASN A C 1
ATOM 726 O O . ASN A 1 91 ? -12.999 9.057 -13.628 1.00 68.31 91 ASN A O 1
ATOM 730 N N . SER A 1 92 ? -13.037 9.391 -15.849 1.00 56.72 92 SER A N 1
ATOM 731 C CA . SER A 1 92 ? -13.295 10.833 -15.752 1.00 56.72 92 SER A CA 1
ATOM 732 C C . SER A 1 92 ? -14.808 11.083 -15.604 1.00 56.72 92 SER A C 1
ATOM 734 O O . SER A 1 92 ? -15.565 10.486 -16.370 1.00 56.72 92 SER A O 1
ATOM 736 N N . PRO A 1 93 ? -15.250 11.901 -14.626 1.00 63.97 93 PRO A N 1
ATOM 737 C CA . PRO A 1 93 ? -16.664 12.199 -14.373 1.00 63.97 93 PRO A CA 1
ATOM 738 C C . PRO A 1 93 ? -17.337 12.981 -15.508 1.00 63.97 93 PRO A C 1
ATOM 740 O O . PRO A 1 93 ? -16.636 13.755 -16.202 1.00 63.97 93 PRO A O 1
#

Foldseek 3Di:
DPDVPPVVVVVVVVCVVVVVVVVVVPDDDPPPDFDDCVVPPDPVNGGDPADPCRVCDCHLDNCPDPPRVNVVCVVPVPVSVVVVVVVCVVPDD

Secondary structure (DSSP, 8-state):
--SHHHHHHHHHHHHHHHHHHHHHHTS--------BTTTS--TT--SB-S-HHHHHTTGGG-SSSTT-HHHHHHH-HHHHHHHHHHHHHHT--

pLDDT: mean 71.65, std 11.94, range [47.91, 92.06]

Mean predicted aligned error: 18.02 Å

Radius of gyration: 29.45 Å; Cα contacts (8 Å, |Δi|>4): 47; chains: 1; bounding box: 81×25×56 Å